Protein AF-A0A8T6N2F1-F1 (afdb_monomer)

pLDDT: mean 88.37, std 13.09, range [40.09, 98.5]

Foldseek 3Di:
DDDCPPPPRDDDPPDPDDAAAEEAPVPPPPDDDFQRWYAHPVQRFIWGDHPPDIDTDADPDDDDKDKDKDFFQQADFKDFAPAFAPAQVQKWKDKLNHTDDEPPQWGDDGRIIGGPGGRHGGIMMIMIGDRPDDPRD

Solvent-accessible surface area (backbone atoms only — not comparable to full-atom values): 8479 Å² total; per-residue (Å²): 136,85,82,78,65,90,68,78,83,70,81,56,99,80,62,90,76,81,88,60,59,71,38,43,73,87,66,55,71,94,80,70,56,64,71,44,64,30,32,28,62,76,79,72,39,48,27,33,24,76,69,84,50,78,41,72,60,77,67,97,58,91,68,76,67,48,77,48,77,50,70,26,73,48,68,52,33,68,48,78,49,96,61,67,58,96,45,55,90,21,47,50,41,24,52,70,80,43,79,52,51,65,78,74,46,31,48,65,58,70,32,37,41,33,41,84,54,48,35,51,61,77,35,41,34,40,39,40,38,63,73,66,61,64,76,75,122

Mean predicted aligned error: 10.23 Å

Secondary structure (DSSP, 8-state):
-----SSS-PPPTT----PPPEE-GGGS-SSPPTT-EEEETTTTEEEEE-SSSEEEPPP---PPPEEEEEE--SS--EEE-SS--S-GGGEEEEETTEEE-BTTTEEEETTEEEESSPPPTTPEEEEEE-SS--TT-

Structure (mmCIF, N/CA/C/O backbone):
data_AF-A0A8T6N2F1-F1
#
_entry.id   AF-A0A8T6N2F1-F1
#
loop_
_atom_site.group_PDB
_atom_site.id
_atom_site.type_symbol
_atom_site.label_atom_id
_atom_site.label_alt_id
_atom_site.label_comp_id
_atom_site.label_asym_id
_atom_site.label_entity_id
_atom_site.label_seq_id
_atom_site.pdbx_PDB_ins_code
_atom_site.Cartn_x
_atom_site.Cartn_y
_atom_site.Cartn_z
_atom_site.occupancy
_atom_site.B_iso_or_equiv
_atom_site.auth_seq_id
_atom_site.auth_comp_id
_atom_site.auth_asym_id
_atom_site.auth_atom_id
_atom_site.pdbx_PDB_model_num
ATOM 1 N N . MET A 1 1 ? 16.578 -12.985 -46.408 1.00 40.09 1 MET A N 1
ATOM 2 C CA . MET A 1 1 ? 17.135 -11.973 -45.483 1.00 40.09 1 MET A CA 1
ATOM 3 C C . MET A 1 1 ? 16.077 -10.898 -45.289 1.00 40.09 1 MET A C 1
ATOM 5 O O . MET A 1 1 ? 15.790 -10.193 -46.245 1.00 40.09 1 MET A O 1
ATOM 9 N N . ALA A 1 2 ? 15.426 -10.828 -44.127 1.00 53.66 2 ALA A N 1
ATOM 10 C CA . ALA A 1 2 ? 14.465 -9.760 -43.845 1.00 53.66 2 ALA A CA 1
ATOM 11 C C . ALA A 1 2 ? 15.233 -8.552 -43.290 1.00 53.66 2 ALA A C 1
ATOM 13 O O . ALA A 1 2 ? 15.904 -8.664 -42.264 1.00 53.66 2 ALA A O 1
ATOM 14 N N . GLY A 1 3 ? 15.205 -7.432 -44.013 1.00 51.62 3 GLY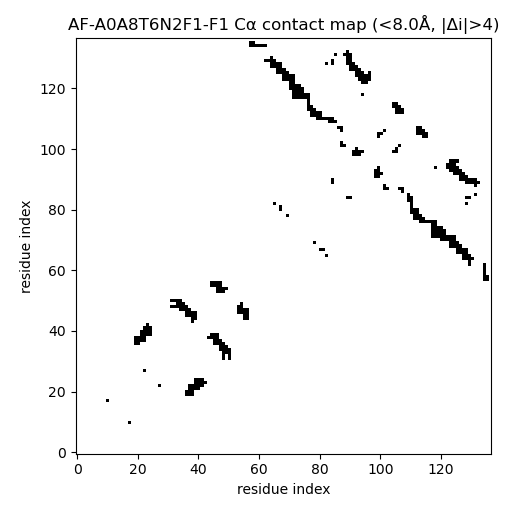 A N 1
ATOM 15 C CA . GLY A 1 3 ? 15.867 -6.197 -43.607 1.00 51.62 3 GLY A CA 1
ATOM 16 C C . GLY A 1 3 ? 15.211 -5.628 -42.353 1.00 51.62 3 GLY A C 1
ATOM 17 O O . GLY A 1 3 ? 14.019 -5.339 -42.346 1.00 51.62 3 GLY A O 1
ATOM 18 N N . ARG A 1 4 ? 15.989 -5.466 -41.282 1.00 64.31 4 ARG A N 1
ATOM 19 C CA . ARG A 1 4 ? 15.567 -4.724 -40.093 1.00 64.31 4 ARG A CA 1
ATOM 20 C C . ARG A 1 4 ? 15.662 -3.236 -40.426 1.00 64.31 4 ARG A C 1
ATOM 22 O O . ARG A 1 4 ? 16.766 -2.719 -40.578 1.00 64.31 4 ARG A O 1
ATOM 29 N N . PHE A 1 5 ? 14.527 -2.559 -40.578 1.00 64.50 5 PHE A N 1
ATOM 30 C CA . PHE A 1 5 ? 14.504 -1.116 -40.817 1.00 64.50 5 PHE A CA 1
ATOM 31 C C . PHE A 1 5 ? 15.118 -0.391 -39.608 1.00 64.50 5 PHE A C 1
ATOM 33 O O . PHE A 1 5 ? 14.599 -0.449 -38.497 1.00 64.50 5 PHE A O 1
ATOM 40 N N . LEU A 1 6 ? 16.272 0.248 -39.819 1.00 64.62 6 LEU A N 1
ATOM 41 C CA . LEU A 1 6 ? 17.041 0.966 -38.789 1.00 64.62 6 LEU A CA 1
ATOM 42 C C . LEU A 1 6 ? 16.483 2.368 -38.485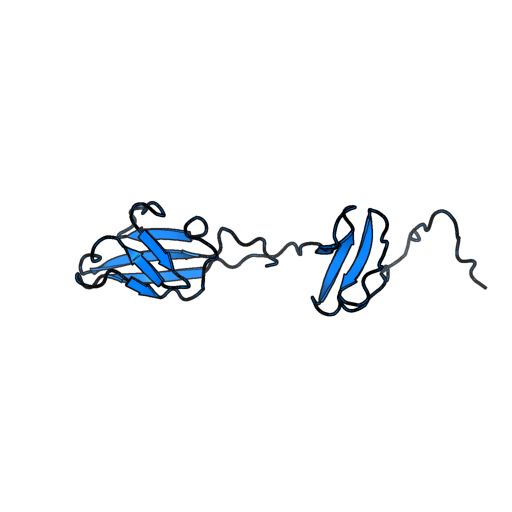 1.00 64.62 6 LEU A C 1
ATOM 44 O O . LEU A 1 6 ? 16.976 3.043 -37.587 1.00 64.62 6 LEU A O 1
ATOM 48 N N . LYS A 1 7 ? 15.460 2.803 -39.225 1.00 60.31 7 LYS A N 1
ATOM 49 C CA . LYS A 1 7 ? 14.794 4.097 -39.074 1.00 60.31 7 LYS A CA 1
ATOM 50 C C . LYS A 1 7 ? 13.287 3.859 -39.124 1.00 60.31 7 LYS A C 1
ATOM 52 O O . LYS A 1 7 ? 12.826 3.202 -40.052 1.00 60.31 7 LYS A O 1
ATOM 57 N N . GLU A 1 8 ? 12.560 4.362 -38.127 1.00 55.78 8 GLU A N 1
ATOM 58 C CA . GLU A 1 8 ? 11.124 4.116 -37.912 1.00 55.78 8 GLU A CA 1
ATOM 59 C C . GLU A 1 8 ? 10.773 2.628 -37.702 1.00 55.78 8 GLU A C 1
ATOM 61 O O . GLU A 1 8 ? 10.255 1.987 -38.620 1.00 55.78 8 GLU A O 1
ATOM 66 N N . PRO A 1 9 ? 11.035 2.040 -36.514 1.00 69.75 9 PRO A N 1
ATOM 67 C CA . PRO A 1 9 ? 10.605 0.678 -36.205 1.00 69.75 9 PRO A CA 1
ATOM 68 C C . PRO A 1 9 ? 9.072 0.625 -36.134 1.00 69.75 9 PRO A C 1
ATOM 70 O O . PRO A 1 9 ? 8.465 0.792 -35.079 1.00 69.75 9 PRO A O 1
ATOM 73 N N . LYS A 1 10 ? 8.427 0.430 -37.284 1.00 72.62 10 LYS A N 1
ATOM 74 C CA . LYS A 1 10 ? 6.985 0.219 -37.375 1.00 72.62 10 LYS A CA 1
ATOM 75 C C . LYS A 1 10 ? 6.668 -1.198 -36.910 1.00 72.62 10 LYS A C 1
ATOM 77 O O . LYS A 1 10 ? 7.306 -2.156 -37.340 1.00 72.62 10 LYS A O 1
ATOM 82 N N . ILE A 1 11 ? 5.671 -1.329 -36.041 1.00 82.44 11 ILE A N 1
ATOM 83 C CA . ILE A 1 11 ? 5.077 -2.627 -35.725 1.00 82.44 11 ILE A CA 1
ATOM 84 C C . ILE A 1 11 ? 4.224 -3.034 -36.932 1.00 82.44 11 ILE A C 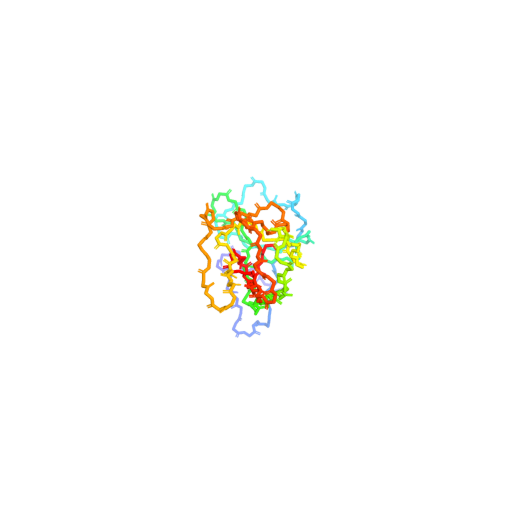1
ATOM 86 O O . ILE A 1 11 ? 3.392 -2.258 -37.402 1.00 82.44 11 ILE A O 1
ATOM 90 N N . GLU A 1 12 ? 4.461 -4.231 -37.462 1.00 85.44 12 GLU A N 1
ATOM 91 C CA . GLU A 1 12 ? 3.776 -4.729 -38.658 1.00 85.44 12 GLU A CA 1
ATOM 92 C C . GLU A 1 12 ? 2.263 -4.876 -38.437 1.00 85.44 12 GLU A C 1
ATOM 94 O O . GLU A 1 12 ? 1.817 -5.257 -37.354 1.00 85.44 12 GLU A O 1
ATOM 99 N N . LYS A 1 13 ? 1.463 -4.666 -39.495 1.00 83.81 13 LYS A N 1
ATOM 100 C CA . LYS A 1 13 ? -0.020 -4.679 -39.461 1.00 83.81 13 LYS A CA 1
ATOM 101 C C . LYS A 1 13 ? -0.636 -5.960 -38.864 1.00 83.81 13 LYS A C 1
ATOM 103 O O . LYS A 1 13 ? -1.781 -5.936 -38.429 1.00 83.81 13 LYS A O 1
ATOM 108 N N . ASN A 1 14 ? 0.110 -7.066 -38.834 1.00 88.00 14 ASN A N 1
ATOM 109 C CA . ASN A 1 14 ? -0.334 -8.366 -38.320 1.00 88.00 14 ASN A CA 1
ATOM 110 C C . ASN A 1 14 ? 0.542 -8.909 -37.175 1.00 88.00 14 ASN A C 1
ATOM 112 O O . ASN A 1 14 ? 0.454 -10.100 -36.859 1.00 88.00 14 ASN A O 1
ATOM 116 N N . ALA A 1 15 ? 1.400 -8.078 -36.571 1.00 86.94 15 ALA A N 1
ATOM 117 C CA . ALA A 1 15 ? 2.204 -8.487 -35.425 1.00 86.94 15 ALA A CA 1
ATOM 118 C C . ALA A 1 15 ? 1.294 -8.945 -34.273 1.00 86.94 15 ALA A C 1
ATOM 120 O O . ALA A 1 15 ? 0.314 -8.283 -33.937 1.00 86.94 15 ALA A O 1
ATOM 121 N N . LYS A 1 16 ? 1.605 -10.103 -33.682 1.00 90.81 16 LYS A N 1
ATOM 122 C CA . LYS A 1 16 ? 0.854 -10.663 -32.543 1.00 90.81 16 LYS A CA 1
ATOM 123 C C . LYS A 1 16 ? 1.447 -10.270 -31.195 1.00 90.81 16 LYS A C 1
ATOM 125 O O . LYS A 1 16 ? 0.759 -10.345 -30.185 1.00 90.81 16 LYS A O 1
ATOM 130 N N . SER A 1 17 ? 2.712 -9.865 -31.183 1.00 87.56 17 SER A N 1
ATOM 131 C CA . SER A 1 17 ? 3.428 -9.447 -29.987 1.00 87.56 17 SER A CA 1
ATOM 132 C C . SER A 1 17 ? 4.609 -8.548 -30.346 1.00 87.56 17 SER A C 1
ATOM 134 O O . SER A 1 17 ? 5.059 -8.499 -31.494 1.00 87.56 17 SER A O 1
ATOM 136 N N . VAL A 1 18 ? 5.113 -7.848 -29.333 1.00 87.50 18 VAL A N 1
ATOM 137 C CA . VAL A 1 18 ? 6.386 -7.129 -29.361 1.00 87.50 18 VAL A CA 1
ATOM 138 C C . VAL A 1 18 ? 7.215 -7.640 -28.193 1.00 87.50 18 VAL A C 1
ATOM 140 O O . VAL A 1 18 ? 6.748 -7.653 -27.057 1.00 87.50 18 VAL A O 1
ATOM 143 N N . THR A 1 19 ? 8.448 -8.060 -28.460 1.00 89.06 19 THR A N 1
ATOM 144 C CA . THR A 1 19 ? 9.410 -8.372 -27.400 1.00 89.06 19 THR A CA 1
ATOM 145 C C . THR A 1 19 ? 10.179 -7.109 -27.042 1.00 89.06 19 THR A C 1
ATOM 147 O O . THR A 1 19 ? 10.819 -6.502 -27.901 1.00 89.06 19 THR A O 1
ATOM 150 N N . VAL A 1 20 ? 10.136 -6.728 -25.769 1.00 91.75 20 VAL A N 1
ATOM 151 C CA . VAL A 1 20 ? 10.952 -5.640 -25.218 1.00 91.75 20 VAL A CA 1
ATOM 152 C C . VAL A 1 20 ? 12.241 -6.198 -24.602 1.00 91.75 20 VAL A C 1
ATOM 154 O O . VAL A 1 20 ? 12.265 -7.366 -24.202 1.00 91.75 20 VAL A O 1
ATOM 157 N N . PRO A 1 21 ? 13.324 -5.403 -24.496 1.00 94.25 21 PRO A N 1
ATOM 158 C CA . PRO A 1 21 ? 14.515 -5.811 -23.757 1.00 94.25 21 PRO A CA 1
ATOM 159 C C . PRO A 1 21 ? 14.155 -6.213 -22.325 1.00 94.25 21 PRO A C 1
ATOM 161 O O . PRO A 1 21 ? 13.388 -5.511 -21.672 1.00 94.25 21 PRO A O 1
ATOM 164 N N . ALA A 1 22 ? 14.724 -7.308 -21.826 1.00 94.75 22 ALA A N 1
ATOM 165 C CA . ALA A 1 22 ? 14.460 -7.806 -20.481 1.00 94.75 22 ALA A CA 1
ATOM 166 C C . ALA A 1 22 ? 15.754 -7.949 -19.673 1.00 94.75 22 ALA A C 1
ATOM 168 O O . ALA A 1 22 ? 16.815 -8.265 -20.215 1.00 94.75 22 ALA A O 1
ATOM 169 N N . GLY A 1 23 ? 15.673 -7.722 -18.367 1.00 95.94 23 GLY A N 1
ATOM 170 C CA . GLY A 1 23 ? 16.756 -8.017 -17.436 1.00 95.94 23 GLY A CA 1
ATOM 171 C C . GLY A 1 23 ? 16.473 -7.485 -16.041 1.00 95.94 23 GLY A C 1
ATOM 172 O O . GLY A 1 23 ? 15.525 -6.734 -15.840 1.00 95.94 23 GLY A O 1
ATOM 173 N N . ASN A 1 24 ? 17.324 -7.843 -15.089 1.00 96.75 24 ASN A N 1
ATOM 174 C CA . ASN A 1 24 ? 17.202 -7.379 -13.713 1.00 96.75 24 ASN A CA 1
ATOM 175 C C . ASN A 1 24 ? 17.431 -5.858 -13.588 1.00 96.75 24 ASN A C 1
ATOM 177 O O . ASN A 1 24 ? 17.786 -5.164 -14.555 1.00 96.75 24 ASN A O 1
ATOM 181 N N . THR A 1 25 ? 17.231 -5.332 -12.385 1.00 96.25 25 THR A N 1
ATOM 182 C CA . THR A 1 25 ? 17.372 -3.910 -12.051 1.00 96.25 25 THR A CA 1
ATOM 183 C C . THR A 1 25 ? 18.797 -3.416 -12.294 1.00 96.25 25 THR A C 1
ATOM 185 O O . THR A 1 25 ? 18.988 -2.321 -12.820 1.00 96.25 25 THR A O 1
ATOM 188 N N . ALA A 1 26 ? 19.801 -4.250 -12.016 1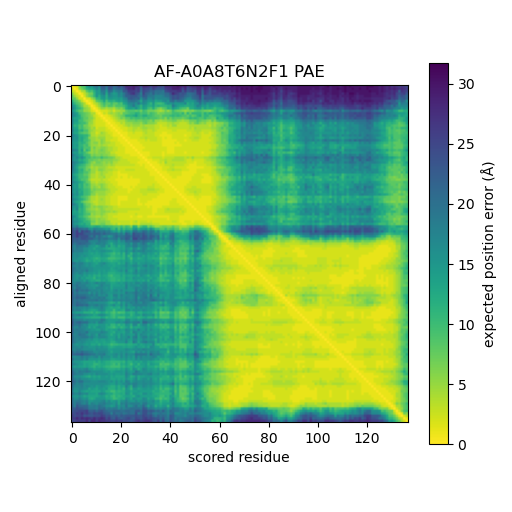.00 96.38 26 ALA A N 1
ATOM 189 C CA . ALA A 1 26 ? 21.210 -3.935 -12.264 1.00 96.38 26 ALA A CA 1
ATOM 190 C C . ALA A 1 26 ? 21.556 -3.800 -13.760 1.00 96.38 26 ALA A C 1
ATOM 192 O O . ALA A 1 26 ? 22.520 -3.132 -14.116 1.00 96.38 26 ALA A O 1
ATOM 193 N N . LYS A 1 27 ? 20.760 -4.404 -14.651 1.00 95.69 27 LYS A N 1
ATOM 194 C CA . LYS A 1 27 ? 20.912 -4.308 -16.113 1.00 95.69 27 LYS A CA 1
ATOM 195 C C . LYS A 1 27 ? 20.148 -3.130 -16.728 1.00 95.69 27 LYS A C 1
ATOM 197 O O . LYS A 1 27 ? 19.959 -3.097 -17.947 1.00 95.69 27 LYS A O 1
ATOM 202 N N . ARG A 1 28 ? 19.677 -2.172 -15.919 1.00 95.19 28 ARG A N 1
ATOM 203 C CA . ARG A 1 28 ? 19.151 -0.899 -16.435 1.00 95.19 28 ARG A CA 1
ATOM 204 C C . ARG A 1 28 ? 20.245 -0.192 -17.252 1.00 95.19 28 ARG A C 1
ATOM 206 O O . ARG A 1 28 ? 21.387 -0.137 -16.798 1.00 95.19 28 ARG A O 1
ATOM 213 N N . PRO A 1 29 ? 19.930 0.353 -18.442 1.00 93.50 29 PRO A N 1
ATOM 214 C CA . PRO A 1 29 ? 20.865 1.208 -19.165 1.00 93.50 29 PRO A CA 1
ATOM 215 C C . PRO A 1 29 ? 21.338 2.358 -18.270 1.00 93.50 29 PRO A C 1
ATOM 217 O O . PRO A 1 29 ? 20.514 2.996 -17.621 1.00 93.50 29 PRO A O 1
ATOM 220 N N . GLY A 1 30 ? 22.643 2.642 -18.256 1.00 92.25 30 GLY A N 1
ATOM 221 C CA . GLY A 1 30 ? 23.208 3.743 -17.461 1.00 92.25 30 GLY A CA 1
ATOM 222 C C . GLY A 1 30 ? 22.879 5.141 -18.002 1.00 92.25 30 GLY A C 1
ATOM 223 O O . GLY A 1 30 ? 22.989 6.126 -17.281 1.00 92.25 30 GLY A O 1
ATOM 224 N N . SER A 1 31 ? 22.455 5.244 -19.265 1.00 92.62 31 SER A N 1
ATOM 225 C CA . SER A 1 31 ? 22.021 6.498 -19.901 1.00 92.62 31 SER A CA 1
ATOM 226 C C . SER A 1 31 ? 20.800 6.245 -20.795 1.00 92.62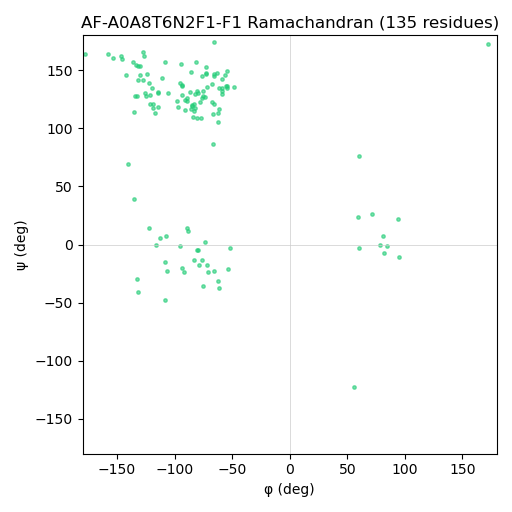 31 SER A C 1
ATOM 228 O O . SER A 1 31 ? 20.915 6.235 -22.021 1.00 92.62 31 SER A O 1
ATOM 230 N N . PRO A 1 32 ? 19.637 5.935 -20.201 1.00 93.38 32 PRO A N 1
ATOM 231 C CA . PRO A 1 32 ? 18.425 5.648 -20.954 1.00 93.38 32 PRO A CA 1
ATOM 232 C C . PRO A 1 32 ? 17.850 6.932 -21.565 1.00 93.38 32 PRO A C 1
ATOM 234 O O . PRO A 1 32 ? 17.917 8.011 -20.979 1.00 93.38 32 PRO A O 1
ATOM 237 N N . THR A 1 33 ? 17.240 6.816 -22.740 1.00 94.56 33 THR A N 1
ATOM 238 C CA . THR A 1 33 ? 16.476 7.909 -23.349 1.00 94.56 33 THR A CA 1
ATOM 239 C C . THR A 1 33 ? 15.045 7.909 -22.819 1.00 94.56 33 THR A C 1
ATOM 241 O O . THR A 1 33 ? 14.491 6.851 -22.497 1.00 94.56 33 THR A O 1
ATOM 244 N N . PHE A 1 34 ? 14.429 9.092 -22.726 1.00 95.50 34 PHE A N 1
ATOM 245 C CA . PHE A 1 34 ? 13.009 9.228 -22.386 1.00 95.50 34 PHE A CA 1
ATOM 246 C C . PHE A 1 34 ? 12.147 8.286 -23.244 1.00 95.50 34 PHE A C 1
ATOM 248 O O . PHE A 1 34 ? 12.357 8.177 -24.451 1.00 95.50 34 PHE A O 1
ATOM 255 N N . GLY A 1 35 ? 11.195 7.595 -22.614 1.00 92.44 35 GLY A N 1
ATOM 256 C CA . GLY A 1 35 ? 10.291 6.656 -23.281 1.00 92.44 35 GLY A CA 1
ATOM 257 C C . GLY A 1 35 ? 10.880 5.267 -23.545 1.00 92.44 35 GLY A C 1
ATOM 258 O O . GLY A 1 35 ? 10.235 4.457 -24.202 1.00 92.44 35 GLY A O 1
ATOM 259 N N . THR A 1 36 ? 12.082 4.951 -23.045 1.00 94.31 36 THR A N 1
ATOM 260 C CA . THR A 1 36 ? 12.636 3.588 -23.133 1.00 94.31 36 THR A CA 1
ATOM 261 C C . THR A 1 36 ? 11.738 2.602 -22.389 1.00 94.31 36 THR A C 1
ATOM 263 O O . THR A 1 36 ? 11.664 2.694 -21.169 1.00 94.31 36 THR A O 1
ATOM 266 N N . PHE A 1 37 ? 11.134 1.635 -23.089 1.00 93.88 37 PHE A N 1
ATOM 267 C CA . PHE A 1 37 ? 10.404 0.505 -22.494 1.00 93.88 37 PHE A CA 1
ATOM 268 C C . PHE A 1 37 ? 11.306 -0.729 -22.337 1.00 93.88 37 PHE A C 1
ATOM 270 O O . PHE A 1 37 ? 12.051 -1.080 -23.255 1.00 93.88 37 PHE A O 1
ATOM 277 N N . ARG A 1 38 ? 11.222 -1.416 -21.193 1.00 95.44 38 ARG A N 1
ATOM 278 C CA . ARG A 1 38 ? 11.908 -2.695 -20.925 1.00 95.44 38 ARG A CA 1
ATOM 279 C C . ARG A 1 38 ? 11.154 -3.527 -19.887 1.00 95.44 38 ARG A C 1
ATOM 281 O O . ARG A 1 38 ? 10.374 -2.980 -19.124 1.00 95.44 38 ARG A O 1
ATOM 288 N N . PHE A 1 39 ? 11.403 -4.831 -19.818 1.00 95.50 39 PHE A N 1
ATOM 289 C CA . PHE A 1 39 ? 10.861 -5.707 -18.776 1.00 95.50 39 PHE A CA 1
ATOM 290 C C . PHE A 1 39 ? 11.891 -5.920 -17.658 1.00 95.50 39 PHE A C 1
ATOM 292 O O . PHE A 1 39 ? 13.010 -6.373 -17.921 1.00 95.50 39 PHE A O 1
ATOM 299 N N . ASN A 1 40 ? 11.534 -5.599 -16.415 1.00 95.81 40 ASN A N 1
ATOM 300 C CA . ASN A 1 40 ? 12.397 -5.827 -15.261 1.00 95.81 40 ASN A CA 1
ATOM 301 C C . ASN A 1 40 ? 12.121 -7.205 -14.660 1.00 95.81 40 ASN A C 1
ATOM 303 O O . ASN A 1 40 ? 11.031 -7.450 -14.154 1.00 95.81 40 ASN A O 1
ATOM 307 N N . THR A 1 41 ? 13.106 -8.101 -14.697 1.00 95.69 41 THR A N 1
ATOM 308 C CA . THR A 1 41 ? 12.932 -9.482 -14.219 1.00 95.69 41 THR A CA 1
ATOM 309 C C . THR A 1 41 ? 12.994 -9.631 -12.702 1.00 95.69 41 THR A C 1
ATOM 311 O O . THR A 1 41 ? 12.538 -10.654 -12.214 1.00 95.69 41 THR A O 1
ATOM 314 N N . ASP A 1 42 ? 13.527 -8.653 -11.961 1.00 94.25 42 ASP A N 1
ATOM 315 C CA . ASP A 1 42 ? 13.478 -8.698 -10.488 1.00 94.25 42 ASP A CA 1
ATOM 316 C C . ASP A 1 42 ? 12.074 -8.365 -9.979 1.00 94.25 42 ASP A C 1
ATOM 318 O O . ASP A 1 42 ? 11.615 -8.917 -8.990 1.00 94.25 42 ASP A O 1
ATOM 322 N N . VAL A 1 43 ? 11.399 -7.450 -10.679 1.00 87.69 43 VAL A N 1
ATOM 323 C CA . VAL A 1 43 ? 10.050 -6.975 -10.342 1.00 87.69 43 VAL A CA 1
ATOM 324 C C . VAL A 1 43 ? 8.969 -7.794 -11.060 1.00 87.69 43 VAL A C 1
ATOM 326 O O . VAL A 1 43 ? 7.824 -7.839 -10.629 1.00 87.69 43 VAL A O 1
ATOM 329 N N . GLY A 1 44 ? 9.309 -8.429 -12.183 1.00 89.88 44 GLY A N 1
ATOM 330 C CA . GLY A 1 44 ? 8.351 -9.156 -13.017 1.00 89.88 44 GLY A CA 1
ATOM 331 C C . GLY A 1 44 ? 7.387 -8.247 -13.786 1.00 89.88 44 GLY A C 1
ATOM 332 O O . GLY A 1 44 ? 6.282 -8.676 -14.109 1.00 89.88 44 GLY A O 1
ATOM 333 N N . ARG A 1 45 ? 7.774 -6.997 -14.084 1.00 90.94 45 ARG A N 1
ATOM 334 C CA . ARG A 1 45 ? 6.891 -5.989 -14.701 1.00 90.94 45 ARG A CA 1
ATOM 335 C C . ARG A 1 45 ? 7.549 -5.241 -15.858 1.00 90.94 45 ARG A C 1
ATOM 337 O O . ARG A 1 45 ? 8.772 -5.094 -15.921 1.00 90.94 45 ARG A O 1
ATOM 344 N N . LEU A 1 46 ? 6.715 -4.732 -16.767 1.00 93.31 46 LEU A N 1
ATOM 345 C CA . LEU A 1 46 ? 7.132 -3.742 -17.759 1.00 93.31 46 LEU A CA 1
ATOM 346 C C . LEU A 1 46 ? 7.460 -2.423 -17.041 1.00 93.31 46 LEU A C 1
ATOM 348 O O . LEU A 1 46 ? 6.739 -2.002 -16.143 1.00 93.31 46 LEU A O 1
ATOM 352 N N . GLU A 1 47 ? 8.539 -1.761 -17.438 1.00 94.19 47 GLU A N 1
ATOM 353 C CA . GLU A 1 47 ? 8.943 -0.444 -16.951 1.00 94.19 47 GLU A CA 1
ATOM 354 C C . GLU A 1 47 ? 9.292 0.485 -18.120 1.00 94.19 47 GLU A C 1
ATOM 356 O O . GLU A 1 47 ? 9.694 0.037 -19.199 1.00 94.19 47 GLU A O 1
ATOM 361 N N . TYR A 1 48 ? 9.151 1.790 -17.901 1.00 94.56 48 TYR A N 1
ATOM 362 C CA . TYR A 1 48 ? 9.520 2.838 -18.842 1.00 94.56 48 TYR A CA 1
ATOM 363 C C . TYR A 1 48 ? 10.386 3.913 -18.177 1.00 94.56 48 TYR A C 1
ATOM 365 O O . TYR A 1 48 ? 10.209 4.237 -17.003 1.00 94.56 48 TYR A O 1
ATOM 373 N N . TYR A 1 49 ? 11.334 4.490 -18.915 1.00 96.38 49 TYR A N 1
ATOM 374 C CA . TYR A 1 49 ? 12.129 5.617 -18.424 1.00 96.38 49 TYR A CA 1
ATOM 375 C C . TYR A 1 49 ? 11.404 6.944 -18.663 1.00 96.38 49 TYR A C 1
ATOM 377 O O . TYR A 1 49 ? 11.155 7.321 -19.807 1.00 96.38 49 TYR A O 1
ATOM 385 N N . ASN A 1 50 ? 11.102 7.689 -17.600 1.00 94.62 50 ASN A N 1
ATOM 386 C CA . ASN A 1 50 ? 10.352 8.950 -17.682 1.00 94.62 50 ASN A CA 1
ATOM 387 C C . ASN A 1 50 ? 11.236 10.194 -17.907 1.00 94.62 50 ASN A C 1
ATOM 389 O O . ASN A 1 50 ? 10.772 11.316 -17.722 1.00 94.62 50 ASN A O 1
ATOM 393 N N . GLY A 1 51 ? 12.515 10.012 -18.247 1.00 93.69 51 GLY A N 1
ATOM 394 C CA . GLY A 1 51 ? 13.492 11.102 -18.364 1.00 93.69 51 GLY A CA 1
ATOM 395 C C . GLY A 1 51 ? 14.322 11.342 -17.101 1.00 93.69 51 GLY A C 1
ATOM 396 O O . GLY A 1 51 ? 15.308 12.064 -17.165 1.00 93.69 51 GLY A O 1
ATOM 397 N N . THR A 1 52 ? 13.962 10.719 -15.974 1.00 92.62 52 THR A N 1
ATOM 398 C CA . THR A 1 52 ? 14.733 10.798 -14.717 1.00 92.62 52 THR A CA 1
ATOM 399 C C . THR A 1 52 ? 14.959 9.429 -14.082 1.00 92.62 52 THR A C 1
ATOM 401 O O . THR A 1 52 ? 16.064 9.130 -13.640 1.00 92.62 52 THR A O 1
ATOM 404 N N . GLN A 1 53 ? 13.950 8.558 -14.090 1.00 93.88 53 GLN A N 1
ATOM 405 C CA . GLN A 1 53 ? 13.991 7.231 -13.481 1.00 93.88 53 GLN A CA 1
ATOM 406 C C . GLN A 1 53 ? 13.143 6.229 -14.272 1.00 93.88 53 GLN A C 1
ATOM 408 O O . GLN A 1 53 ? 12.270 6.604 -15.058 1.00 93.88 53 GLN A O 1
ATOM 413 N N . PHE A 1 54 ? 13.389 4.940 -14.039 1.00 94.06 54 PHE A N 1
ATOM 414 C CA . PHE A 1 54 ? 12.495 3.884 -14.502 1.00 94.06 54 PHE A CA 1
ATOM 415 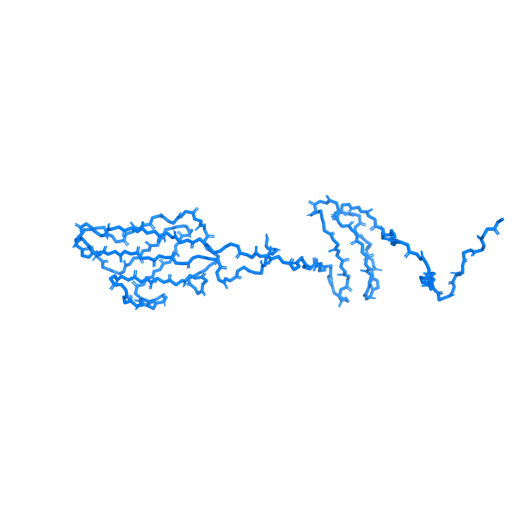C C . PHE A 1 54 ? 11.257 3.826 -13.604 1.00 94.06 54 PHE A C 1
ATOM 417 O O . PHE A 1 54 ? 11.377 3.710 -12.385 1.00 94.06 54 PHE A O 1
ATOM 424 N N . LYS A 1 55 ? 10.079 3.908 -14.217 1.00 92.06 55 LYS A N 1
ATOM 425 C CA . LYS A 1 55 ? 8.770 3.710 -13.593 1.00 92.06 55 LYS A CA 1
ATOM 426 C C . LYS A 1 55 ? 8.157 2.423 -14.115 1.00 92.06 55 LYS A C 1
ATOM 428 O O . LYS A 1 55 ? 8.327 2.093 -15.282 1.00 92.06 55 LYS A O 1
ATOM 433 N N . GLN A 1 56 ? 7.459 1.696 -13.258 1.00 90.75 56 GLN A N 1
ATOM 434 C CA . GLN A 1 56 ? 6.738 0.499 -13.670 1.00 90.75 56 GLN A CA 1
ATOM 435 C C . GLN A 1 56 ? 5.460 0.909 -14.407 1.00 90.75 56 GLN A C 1
ATOM 437 O O . GLN A 1 56 ? 4.862 1.939 -14.095 1.00 90.75 56 GLN A O 1
ATOM 442 N N . VAL A 1 57 ? 5.071 0.129 -15.412 1.00 87.00 57 VAL A N 1
ATOM 443 C CA . VAL A 1 57 ? 3.734 0.213 -15.995 1.00 87.00 57 VAL A CA 1
ATOM 444 C C . VAL A 1 57 ? 2.802 -0.517 -15.044 1.00 87.00 57 VAL A C 1
ATOM 446 O O . VAL A 1 57 ? 3.041 -1.687 -14.730 1.00 87.00 57 VAL A O 1
ATOM 449 N N . ALA A 1 58 ? 1.782 0.197 -14.578 1.00 73.69 58 ALA A N 1
ATOM 450 C CA . ALA A 1 58 ? 0.795 -0.378 -13.690 1.00 73.69 58 ALA A CA 1
ATOM 451 C C . ALA A 1 58 ? -0.015 -1.459 -14.417 1.00 73.69 58 ALA A C 1
ATOM 453 O O . ALA A 1 58 ? -0.280 -1.340 -15.617 1.00 73.69 58 ALA A O 1
ATOM 454 N N . LEU A 1 59 ? -0.394 -2.515 -13.705 1.00 67.00 59 LEU A N 1
ATOM 455 C CA . LEU A 1 59 ? -1.453 -3.398 -14.171 1.00 67.00 59 LEU A CA 1
ATOM 456 C C . LEU A 1 59 ? -2.778 -2.738 -13.786 1.00 67.00 59 LEU A C 1
ATOM 458 O O . LEU A 1 59 ? -2.967 -2.358 -12.632 1.00 67.00 59 LEU A O 1
ATOM 462 N N . ASP A 1 60 ? -3.708 -2.613 -14.734 1.00 60.62 60 ASP A N 1
ATOM 463 C CA . ASP A 1 60 ? -5.109 -2.421 -14.360 1.00 60.62 60 ASP A CA 1
ATOM 464 C C . ASP A 1 60 ? -5.529 -3.683 -13.595 1.00 60.62 60 ASP A C 1
ATOM 466 O O . ASP A 1 60 ? -5.644 -4.768 -14.171 1.00 60.62 60 ASP A O 1
ATOM 470 N N . GLY A 1 61 ? -5.651 -3.561 -12.276 1.00 61.19 61 GLY A N 1
ATOM 471 C CA . GLY A 1 61 ? -5.933 -4.663 -11.370 1.00 61.19 61 GLY A CA 1
ATOM 472 C C . GLY A 1 61 ? -7.049 -4.302 -10.403 1.00 61.19 61 GLY A C 1
ATOM 473 O O . GLY A 1 61 ? -7.132 -3.174 -9.917 1.00 61.19 61 GLY A O 1
ATOM 474 N N . GLU A 1 62 ? -7.910 -5.276 -10.119 1.00 58.25 62 GLU A N 1
ATOM 475 C CA . GLU A 1 62 ? -8.861 -5.200 -9.016 1.00 58.25 62 GLU A CA 1
ATOM 476 C C . GLU A 1 62 ? -8.072 -5.221 -7.702 1.00 58.25 62 GLU A C 1
ATOM 478 O O . GLU A 1 62 ? -7.421 -6.212 -7.371 1.00 58.25 62 GLU A O 1
ATOM 483 N N . LYS A 1 63 ? -8.075 -4.104 -6.967 1.00 71.88 63 LYS A N 1
ATOM 484 C CA . LYS A 1 63 ? -7.526 -4.067 -5.611 1.00 71.88 63 LYS A CA 1
ATOM 485 C C . LYS A 1 63 ? -8.596 -4.596 -4.666 1.00 71.88 63 LYS A C 1
ATOM 487 O O . LYS A 1 63 ? -9.666 -4.007 -4.533 1.00 71.88 63 LYS A O 1
ATOM 492 N N . THR A 1 64 ? -8.297 -5.706 -4.002 1.00 76.00 64 THR A N 1
ATOM 493 C CA . THR A 1 64 ? -9.136 -6.209 -2.917 1.00 76.00 64 THR A CA 1
ATOM 494 C C . THR A 1 64 ? -9.051 -5.245 -1.737 1.00 76.00 64 THR A C 1
ATOM 496 O O . THR A 1 64 ? -7.960 -4.975 -1.235 1.00 76.00 64 THR A O 1
ATOM 499 N N . LEU A 1 65 ? -10.200 -4.731 -1.305 1.00 87.50 65 LEU A N 1
ATOM 500 C CA . LEU A 1 65 ? -10.323 -4.067 -0.013 1.00 87.50 65 LEU A CA 1
ATOM 501 C C . LEU A 1 65 ? -10.461 -5.137 1.065 1.00 87.50 65 LEU A C 1
ATOM 503 O O . LEU A 1 65 ? -11.276 -6.053 0.932 1.00 87.50 65 LEU A O 1
ATOM 507 N N . THR A 1 66 ? -9.680 -5.005 2.12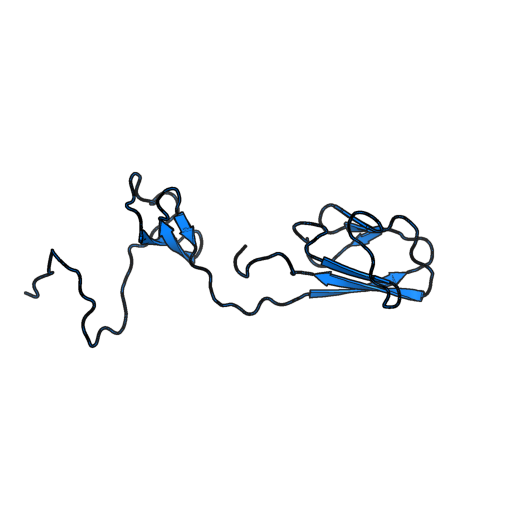9 1.00 92.12 66 THR A N 1
ATOM 508 C CA . THR A 1 66 ? -9.824 -5.855 3.313 1.00 92.12 66 THR A CA 1
ATOM 509 C C . THR A 1 66 ? -10.731 -5.149 4.307 1.00 92.12 66 THR A C 1
ATOM 511 O O . THR A 1 66 ? -10.608 -3.942 4.507 1.00 92.12 66 THR A O 1
ATOM 514 N N . ILE A 1 67 ? -11.656 -5.891 4.912 1.00 95.69 67 ILE A N 1
ATOM 515 C CA . ILE A 1 67 ? -12.516 -5.385 5.981 1.00 95.69 67 ILE A CA 1
ATOM 516 C C . ILE A 1 67 ? -12.198 -6.187 7.232 1.00 95.69 67 ILE A C 1
ATOM 518 O O . ILE A 1 67 ? -12.497 -7.380 7.288 1.00 95.69 67 ILE A O 1
ATOM 522 N N . ASP A 1 68 ? -11.630 -5.514 8.222 1.00 97.62 68 ASP A N 1
ATOM 523 C CA . ASP A 1 68 ? -11.457 -6.072 9.554 1.00 97.62 68 ASP A CA 1
ATOM 524 C C . ASP A 1 68 ? -12.610 -5.637 10.450 1.00 97.62 68 ASP A C 1
ATOM 526 O O . ASP A 1 68 ? -13.044 -4.480 10.430 1.00 97.62 68 ASP A O 1
ATOM 530 N N . THR A 1 69 ? -13.097 -6.574 11.259 1.00 97.56 69 THR A N 1
ATOM 531 C CA . THR A 1 69 ? -14.138 -6.320 12.252 1.00 97.56 69 THR A CA 1
ATOM 532 C C . THR A 1 69 ? -13.680 -6.776 13.623 1.00 97.56 69 THR A C 1
ATOM 534 O O . THR A 1 69 ? -13.273 -7.928 13.783 1.00 97.56 69 THR A O 1
ATOM 537 N N . PHE A 1 70 ? -13.822 -5.902 14.613 1.00 98.06 70 PHE A N 1
ATOM 538 C CA . PHE A 1 70 ? -13.539 -6.193 16.015 1.00 98.06 70 PHE A CA 1
ATOM 539 C C . PHE A 1 70 ? -14.747 -5.831 16.879 1.00 98.06 70 PHE A C 1
ATOM 541 O O . PHE A 1 70 ? -15.649 -5.112 16.445 1.00 98.06 70 PHE A O 1
ATOM 548 N N . THR A 1 71 ? -14.749 -6.305 18.119 1.00 97.94 71 THR A N 1
ATOM 549 C CA . THR A 1 71 ? -15.746 -5.937 19.127 1.00 97.94 71 THR A CA 1
ATOM 550 C C . THR A 1 71 ? -15.018 -5.335 20.319 1.00 97.94 71 THR A C 1
ATOM 552 O O . THR A 1 71 ? -14.055 -5.928 20.805 1.00 97.94 71 THR A O 1
ATOM 555 N N . GLY A 1 72 ? -15.448 -4.150 20.752 1.00 97.12 72 GLY A N 1
ATOM 556 C CA . GLY A 1 72 ? -14.946 -3.523 21.969 1.00 97.12 72 GLY A CA 1
ATOM 557 C C . GLY A 1 72 ? -15.331 -4.329 23.207 1.00 97.12 72 GLY A C 1
ATOM 558 O O . GLY A 1 72 ? -16.397 -4.941 23.247 1.00 97.12 72 GLY A O 1
ATOM 559 N N . ASP A 1 73 ? -14.457 -4.318 24.211 1.00 96.69 73 ASP A N 1
ATOM 560 C CA . ASP A 1 73 ? -14.645 -4.975 25.514 1.00 96.69 73 ASP A CA 1
ATOM 561 C C . ASP A 1 73 ? -14.778 -3.954 26.667 1.00 96.69 73 ASP A C 1
ATOM 563 O O . ASP A 1 73 ? -14.787 -4.315 27.844 1.00 96.69 73 ASP A O 1
ATOM 567 N N . GLY A 1 74 ? -14.830 -2.657 26.338 1.00 96.25 74 GLY A N 1
ATOM 568 C CA . GLY A 1 74 ? -14.874 -1.551 27.295 1.00 96.25 74 GLY A CA 1
ATOM 569 C C . GLY A 1 74 ? -13.529 -1.181 27.928 1.00 96.25 74 GLY A C 1
ATOM 570 O O . GLY A 1 74 ? -13.487 -0.257 28.739 1.00 96.25 74 GLY A O 1
ATOM 571 N N . THR A 1 75 ? -12.435 -1.869 27.591 1.00 97.31 75 THR A N 1
ATOM 572 C CA . THR A 1 75 ? -11.112 -1.688 28.221 1.00 97.31 75 THR A CA 1
ATOM 573 C C . THR A 1 75 ? -9.952 -1.567 27.233 1.00 97.31 75 THR A C 1
ATOM 575 O O . THR A 1 75 ? -8.985 -0.859 27.513 1.00 97.31 75 THR A O 1
ATOM 578 N N . SER A 1 76 ? -10.054 -2.201 26.069 1.00 97.25 76 SER A N 1
ATOM 579 C CA . SER A 1 76 ? -9.036 -2.229 25.027 1.00 97.25 76 SER A CA 1
ATOM 580 C C . SER A 1 76 ? -9.167 -1.024 24.091 1.00 97.25 76 SER A C 1
ATOM 582 O O . SER A 1 76 ? -10.248 -0.717 23.583 1.00 97.25 76 SER A O 1
ATOM 584 N N . SER A 1 77 ? -8.044 -0.350 23.836 1.00 97.56 77 SER A N 1
ATOM 585 C CA . SER A 1 77 ? -7.942 0.750 22.860 1.00 97.56 77 SER A CA 1
ATOM 586 C C . SER A 1 77 ? -7.166 0.374 21.602 1.00 97.56 77 SER A C 1
ATOM 588 O O . SER A 1 77 ? -7.245 1.096 20.612 1.00 97.56 77 SER A O 1
ATOM 590 N N . THR A 1 78 ? -6.417 -0.730 21.629 1.00 97.94 78 THR A N 1
ATOM 591 C CA . THR A 1 78 ? -5.549 -1.151 20.525 1.00 97.94 78 THR A CA 1
ATOM 592 C C . THR A 1 78 ? -6.042 -2.458 19.926 1.00 97.94 78 THR A C 1
ATOM 594 O O . THR A 1 78 ? -6.303 -3.419 20.648 1.00 97.94 78 THR A O 1
ATOM 597 N N . PHE A 1 79 ? -6.142 -2.483 18.600 1.00 97.81 79 PHE A N 1
ATOM 598 C CA . PHE A 1 79 ? -6.595 -3.618 17.808 1.00 97.81 79 PHE A CA 1
ATOM 599 C C . PHE A 1 79 ? -5.620 -3.838 16.650 1.00 97.81 79 PHE A C 1
ATOM 601 O O . PHE A 1 79 ? -5.317 -2.905 15.907 1.00 97.81 79 PHE A O 1
ATOM 608 N N . THR A 1 80 ? -5.129 -5.064 16.493 1.00 97.88 80 THR A N 1
ATOM 609 C CA . THR A 1 80 ? -4.185 -5.413 15.424 1.00 97.88 80 THR A CA 1
ATOM 610 C C . THR A 1 80 ? -4.943 -5.754 14.142 1.00 97.88 80 THR A C 1
ATOM 612 O O . THR A 1 80 ? -5.764 -6.673 14.119 1.00 97.88 80 THR A O 1
ATOM 615 N N . LEU A 1 81 ? -4.671 -5.002 13.079 1.00 96.62 81 LEU A N 1
ATOM 616 C CA . LEU A 1 81 ? -5.224 -5.170 11.739 1.00 96.62 81 LEU A CA 1
ATOM 617 C C . LEU A 1 81 ? -4.628 -6.398 11.036 1.00 96.62 81 LEU A C 1
ATOM 619 O O . LEU A 1 81 ? -3.492 -6.794 11.279 1.00 96.62 81 LEU A O 1
ATOM 623 N N . SER A 1 82 ? -5.378 -6.989 10.108 1.00 94.94 82 SER A N 1
ATOM 624 C CA . SER A 1 82 ? -4.942 -8.149 9.319 1.00 94.94 82 SER A CA 1
ATOM 625 C C . SER A 1 82 ? -3.946 -7.798 8.207 1.00 94.94 82 SER A C 1
ATOM 627 O O . SER A 1 82 ? -3.308 -8.688 7.638 1.00 94.94 82 SER A O 1
ATOM 629 N N . ALA A 1 83 ? -3.801 -6.509 7.896 1.00 90.56 83 ALA A N 1
ATOM 630 C CA . ALA A 1 83 ? -2.822 -5.979 6.960 1.00 90.56 83 ALA A CA 1
ATOM 631 C C . ALA A 1 83 ? -2.268 -4.645 7.466 1.00 90.56 83 ALA A C 1
ATOM 633 O O . ALA A 1 83 ? -3.002 -3.849 8.045 1.00 90.56 83 ALA A O 1
ATOM 634 N N . THR A 1 84 ? -0.990 -4.385 7.191 1.00 90.38 84 THR A N 1
ATOM 635 C CA . THR A 1 84 ? -0.295 -3.146 7.565 1.00 90.38 84 THR A CA 1
ATOM 636 C C . THR A 1 84 ? -0.613 -2.027 6.567 1.00 90.38 84 THR A C 1
ATOM 638 O O . THR A 1 84 ? -0.117 -2.072 5.437 1.00 90.38 84 THR A O 1
ATOM 641 N N . PRO A 1 85 ? -1.399 -1.000 6.936 1.00 89.31 85 PRO A N 1
ATOM 642 C CA . PRO A 1 85 ? -1.624 0.149 6.067 1.00 89.31 85 PRO A CA 1
ATOM 643 C C . PRO A 1 85 ? -0.363 1.014 6.016 1.00 89.31 85 PRO A C 1
ATOM 645 O O . PRO A 1 85 ? 0.348 1.141 7.012 1.00 89.31 85 PRO A O 1
ATOM 648 N N . THR A 1 86 ? -0.091 1.677 4.888 1.00 84.69 86 THR A N 1
ATOM 649 C CA . THR A 1 86 ? 1.092 2.559 4.806 1.00 84.69 86 THR A CA 1
ATOM 650 C C . THR A 1 86 ? 0.865 3.939 5.446 1.00 84.69 86 THR A C 1
ATOM 652 O O . THR A 1 86 ? 1.807 4.720 5.574 1.00 84.69 86 THR A O 1
ATOM 655 N N . GLY A 1 87 ? -0.362 4.233 5.901 1.00 85.31 87 GLY A N 1
ATOM 656 C CA . GLY A 1 87 ? -0.688 5.410 6.711 1.00 85.31 87 GLY A CA 1
ATOM 657 C C . GLY A 1 87 ? -2.160 5.475 7.145 1.00 85.31 87 GLY A C 1
ATOM 658 O O . GLY A 1 87 ? -3.018 4.805 6.571 1.00 85.31 87 GLY A O 1
ATOM 659 N N . THR A 1 88 ? -2.461 6.320 8.137 1.00 84.88 88 THR A N 1
ATOM 660 C CA . THR A 1 88 ? -3.809 6.512 8.721 1.00 84.88 88 THR A CA 1
ATOM 661 C C . THR A 1 88 ? -4.839 7.028 7.724 1.00 84.88 88 THR A C 1
ATOM 663 O O . THR A 1 88 ? -5.997 6.621 7.790 1.00 84.88 88 THR A O 1
ATOM 666 N N . GLY A 1 89 ? -4.417 7.832 6.744 1.00 85.38 89 GLY A N 1
ATOM 667 C CA . GLY A 1 89 ? -5.265 8.306 5.644 1.00 85.38 89 GLY A CA 1
ATOM 668 C C . GLY A 1 89 ? -5.595 7.257 4.570 1.00 85.38 89 GLY A C 1
ATOM 669 O O . GLY A 1 89 ? -6.232 7.591 3.576 1.00 85.38 89 GLY A O 1
ATOM 670 N N . GLN A 1 90 ? -5.141 6.009 4.724 1.00 88.38 90 GLN A N 1
ATOM 671 C CA . GLN A 1 90 ? -5.394 4.913 3.776 1.00 88.38 90 GLN A CA 1
ATOM 672 C C . GLN A 1 90 ? -6.388 3.873 4.297 1.00 88.38 90 GLN A C 1
ATOM 674 O O . GLN A 1 90 ? -6.571 2.824 3.670 1.00 88.38 90 GLN A O 1
ATOM 679 N N . ILE A 1 91 ? -7.011 4.158 5.440 1.00 93.06 91 ILE A N 1
ATOM 680 C CA . ILE A 1 91 ? -8.040 3.321 6.042 1.00 93.06 91 ILE A CA 1
ATOM 681 C C . ILE A 1 91 ? -9.262 4.165 6.390 1.00 93.06 91 ILE A C 1
ATOM 683 O O . ILE A 1 91 ? -9.146 5.363 6.634 1.00 93.06 91 ILE A O 1
ATOM 687 N N . LEU A 1 92 ? -10.432 3.532 6.426 1.00 95.31 92 LEU A N 1
ATOM 688 C CA . LEU A 1 92 ? -11.639 4.112 7.013 1.00 95.31 92 LEU A CA 1
ATOM 689 C C . LEU A 1 92 ? -12.024 3.300 8.237 1.00 95.31 92 LEU A C 1
ATOM 691 O O . LEU A 1 92 ? -12.125 2.078 8.152 1.00 95.31 92 LEU A O 1
ATOM 695 N N . VAL A 1 93 ? -12.261 3.981 9.354 1.00 97.31 93 VAL A N 1
ATOM 696 C CA . VAL A 1 93 ? -12.586 3.342 10.628 1.00 97.31 93 VAL A CA 1
ATOM 697 C C . VAL A 1 93 ? -13.957 3.802 11.103 1.00 97.31 93 VAL A C 1
ATOM 699 O O . VAL A 1 93 ? -14.269 4.993 11.090 1.00 97.31 93 VAL A O 1
ATOM 702 N N . PHE A 1 94 ? -14.769 2.847 11.545 1.00 98.00 94 PHE A N 1
ATOM 703 C CA . PHE A 1 94 ? -16.085 3.079 12.124 1.00 98.00 94 PHE A CA 1
ATOM 704 C C . PHE A 1 94 ? -16.193 2.382 13.478 1.00 98.00 94 PHE A C 1
ATOM 706 O O . PHE A 1 94 ? -15.734 1.251 13.612 1.00 98.00 94 PHE A O 1
ATOM 713 N N . ILE A 1 95 ? -16.851 3.024 14.444 1.00 97.81 95 ILE A N 1
ATOM 714 C CA . ILE A 1 95 ? -17.292 2.413 15.709 1.00 97.81 95 ILE A CA 1
ATOM 715 C C . ILE A 1 95 ? -18.814 2.521 15.750 1.00 97.81 95 ILE A C 1
ATOM 717 O O . ILE A 1 95 ? -19.346 3.622 15.613 1.00 97.81 95 ILE A O 1
ATOM 721 N N . GLY A 1 96 ? -19.525 1.397 15.845 1.00 95.44 96 GLY A N 1
ATOM 722 C CA . GLY A 1 96 ? -20.995 1.392 15.856 1.00 95.44 96 GLY A CA 1
ATOM 723 C C . GLY A 1 96 ? -21.623 2.005 14.592 1.00 95.44 96 GLY A C 1
ATOM 724 O O . GLY A 1 96 ? -22.736 2.523 14.623 1.00 95.44 96 GLY A O 1
ATOM 725 N N . GLY A 1 97 ? -20.885 2.017 13.474 1.00 94.06 97 GLY A N 1
ATOM 726 C CA . GLY A 1 97 ? -21.275 2.688 12.228 1.00 94.06 97 GLY A CA 1
ATOM 727 C C . GLY A 1 97 ? -20.947 4.187 12.156 1.00 94.06 97 GLY A C 1
ATOM 728 O O . GLY A 1 97 ? -21.177 4.805 11.118 1.00 94.06 97 GLY A O 1
ATOM 729 N N . VAL A 1 98 ? -20.375 4.781 13.208 1.00 96.44 98 VAL A N 1
ATOM 730 C CA . VAL A 1 98 ? -19.940 6.186 13.234 1.00 96.44 98 VAL A CA 1
ATOM 731 C C . VAL A 1 98 ? -18.487 6.301 12.783 1.00 96.44 98 VAL A C 1
ATOM 733 O O . VAL A 1 98 ? -17.599 5.679 13.369 1.00 96.44 98 VAL A O 1
ATOM 736 N N . HIS A 1 99 ? -18.247 7.123 11.760 1.00 96.81 99 HIS A N 1
ATOM 737 C CA . HIS A 1 99 ? -16.912 7.393 11.222 1.00 96.81 99 HIS A CA 1
ATOM 738 C C . HIS A 1 99 ? -15.986 8.026 12.270 1.00 96.81 99 HIS A C 1
ATOM 740 O O . HIS A 1 99 ? -16.369 8.982 12.943 1.00 96.81 99 HIS A O 1
ATOM 746 N N . GLN A 1 100 ? -14.755 7.526 12.342 1.00 97.12 100 GLN A N 1
ATOM 747 C CA . GLN A 1 100 ? -13.685 8.044 13.186 1.00 97.12 100 GLN A CA 1
ATOM 748 C C . GLN A 1 100 ? -12.667 8.792 12.321 1.00 97.12 100 GLN A C 1
ATOM 750 O O . GLN A 1 100 ? -12.218 8.281 11.301 1.00 97.12 100 GLN A O 1
ATOM 755 N N . GLU A 1 101 ? -12.300 10.010 12.715 1.00 95.62 101 GLU A N 1
ATOM 756 C CA . GLU A 1 101 ? -11.303 10.816 11.991 1.00 95.62 101 GLU A CA 1
ATOM 757 C C . GLU A 1 101 ? -9.865 10.376 12.316 1.00 95.62 101 GLU A C 1
ATOM 759 O O . GLU A 1 101 ? -9.492 10.271 13.488 1.00 95.62 101 GLU A O 1
ATOM 764 N N . SER A 1 102 ? -9.059 10.155 11.273 1.00 94.38 102 SER A N 1
ATOM 765 C CA . SER A 1 102 ? -7.639 9.793 11.367 1.00 94.38 102 SER A CA 1
ATOM 766 C C . SER A 1 102 ? -6.819 10.842 12.110 1.00 94.38 102 SER A C 1
ATOM 768 O O . SER A 1 102 ? -7.054 12.038 11.946 1.00 94.38 102 SER A O 1
ATOM 770 N N . ASP A 1 103 ? -5.845 10.397 12.903 1.00 92.88 103 ASP A N 1
ATOM 771 C CA . ASP A 1 103 ? -4.937 11.213 13.729 1.00 92.88 103 ASP A CA 1
ATOM 772 C C . ASP A 1 103 ? -5.638 12.087 14.790 1.00 92.88 103 ASP A C 1
ATOM 774 O O . ASP A 1 103 ? -4.977 12.741 15.596 1.00 92.88 103 ASP A O 1
ATOM 778 N N . THR A 1 104 ? -6.974 12.069 14.824 1.00 95.12 104 THR A N 1
ATOM 779 C CA . THR A 1 104 ? -7.807 12.779 15.799 1.00 95.12 104 THR A CA 1
ATOM 780 C C . THR A 1 104 ? -8.460 11.811 16.773 1.00 95.12 104 THR A C 1
ATOM 782 O O . THR A 1 104 ? -8.387 12.043 17.973 1.00 95.12 104 THR A O 1
ATOM 785 N N . HIS A 1 105 ? -9.075 10.729 16.287 1.00 96.50 105 HIS A N 1
ATOM 786 C CA . HIS A 1 105 ? -9.748 9.717 17.117 1.00 96.50 105 HIS A CA 1
ATOM 787 C C . HIS A 1 105 ? -8.966 8.404 17.215 1.00 96.50 105 HIS A C 1
ATOM 789 O O . HIS A 1 105 ? -9.162 7.635 18.157 1.00 96.50 105 HIS A O 1
ATOM 795 N N . TYR A 1 106 ? -8.092 8.148 16.242 1.00 96.94 106 TYR A N 1
ATOM 796 C CA . TYR A 1 106 ? -7.209 6.993 16.229 1.00 96.94 106 TYR A CA 1
ATOM 797 C C . TYR A 1 106 ? -5.862 7.327 15.594 1.00 96.94 106 TYR A C 1
ATOM 799 O O . TYR A 1 106 ? -5.736 8.256 14.797 1.00 96.94 106 TYR A O 1
ATOM 807 N N . THR A 1 107 ? -4.869 6.505 15.903 1.00 96.44 107 THR A N 1
ATOM 808 C CA . THR A 1 107 ? -3.540 6.495 15.287 1.00 96.44 107 THR A CA 1
ATOM 809 C C . THR A 1 107 ? -3.217 5.091 14.774 1.00 96.44 107 THR A C 1
ATOM 811 O O . THR A 1 107 ? -3.864 4.116 15.164 1.00 96.44 107 THR A O 1
ATOM 814 N N . LEU A 1 108 ? -2.228 4.987 13.883 1.00 95.12 108 LEU A N 1
ATOM 815 C CA . LEU A 1 108 ? -1.666 3.711 13.438 1.00 95.12 108 LEU A CA 1
ATOM 816 C C . LEU A 1 108 ? -0.170 3.667 13.710 1.00 95.12 108 LEU A C 1
ATOM 818 O O . LEU A 1 108 ? 0.553 4.625 13.429 1.00 95.12 108 LEU A O 1
ATOM 822 N N . SER A 1 109 ? 0.296 2.511 14.162 1.00 94.19 109 SER A N 1
ATOM 823 C CA . SER A 1 109 ? 1.710 2.155 14.169 1.00 94.19 109 SER A CA 1
ATOM 824 C C . SER A 1 109 ? 1.844 0.727 13.663 1.00 94.19 109 SER A C 1
ATOM 826 O O . SER A 1 109 ? 1.380 -0.195 14.321 1.00 94.19 109 SER A O 1
ATOM 828 N N . SER A 1 110 ? 2.480 0.533 12.504 1.00 92.12 110 SER A N 1
ATOM 829 C CA . SER A 1 110 ? 2.412 -0.750 11.790 1.00 92.12 110 SER A CA 1
ATOM 830 C C . SER A 1 110 ? 0.941 -1.123 11.524 1.00 92.12 110 SER A C 1
ATOM 832 O O . SER A 1 110 ? 0.210 -0.369 10.886 1.00 92.12 110 SER A O 1
ATOM 834 N N . ASP A 1 111 ? 0.523 -2.282 12.000 1.00 94.56 111 ASP A N 1
ATOM 835 C CA . ASP A 1 111 ? -0.797 -2.882 11.945 1.00 94.56 111 ASP A CA 1
ATOM 836 C C . ASP A 1 111 ? -1.617 -2.611 13.214 1.00 94.56 111 ASP A C 1
ATOM 838 O O . ASP A 1 111 ? -2.781 -2.986 13.268 1.00 94.56 111 ASP A O 1
ATOM 842 N N . ASP A 1 112 ? -1.074 -1.910 14.210 1.00 96.94 112 ASP A N 1
ATOM 843 C CA . ASP A 1 112 ? -1.822 -1.571 15.418 1.00 96.94 112 ASP A CA 1
ATOM 844 C C . ASP A 1 112 ? -2.655 -0.301 15.214 1.00 96.94 112 ASP A C 1
ATOM 846 O O . ASP A 1 112 ? -2.130 0.817 15.149 1.00 96.94 112 ASP A O 1
ATOM 850 N N . LEU A 1 113 ? -3.976 -0.479 15.163 1.00 97.19 113 LEU A N 1
ATOM 851 C CA . LEU A 1 113 ? -4.977 0.581 15.232 1.00 97.19 113 LEU A CA 1
ATOM 852 C C . LEU A 1 113 ? -5.238 0.930 16.695 1.00 97.19 113 LEU A C 1
ATOM 854 O O . LEU A 1 113 ? -5.760 0.110 17.446 1.00 97.19 113 LEU A O 1
ATOM 858 N N . THR A 1 114 ? -4.892 2.152 17.099 1.00 97.75 114 THR A N 1
ATOM 859 C CA . THR A 1 114 ? -5.039 2.609 18.488 1.00 97.75 114 THR A CA 1
ATOM 860 C C . THR A 1 114 ? -5.987 3.794 18.575 1.00 97.75 114 THR A C 1
ATOM 862 O O . THR A 1 114 ? -5.699 4.856 18.027 1.00 97.75 114 THR A O 1
ATOM 865 N N . PHE A 1 115 ? -7.097 3.621 19.286 1.00 98.00 115 PHE A N 1
ATOM 866 C CA . PHE A 1 115 ? -8.040 4.683 19.629 1.00 98.00 115 PHE A CA 1
ATOM 867 C C . PHE A 1 115 ? -7.561 5.488 20.840 1.00 98.00 115 PHE A C 1
ATOM 869 O O . PHE A 1 115 ? -6.793 4.996 21.667 1.00 98.00 115 PHE A O 1
ATOM 876 N N . ASN A 1 116 ? -8.045 6.722 20.972 1.00 96.69 116 ASN A N 1
ATOM 877 C CA . ASN A 1 116 ? -7.680 7.586 22.101 1.00 96.69 116 ASN A CA 1
ATOM 878 C C . ASN A 1 116 ? -8.280 7.132 23.440 1.00 96.69 116 ASN A C 1
ATOM 880 O O . ASN A 1 116 ? -7.759 7.480 24.498 1.00 96.69 116 ASN A O 1
ATOM 884 N N . GLU A 1 117 ? -9.382 6.385 23.390 1.00 95.12 117 GLU A N 1
ATOM 885 C CA . GLU A 1 117 ? -10.101 5.861 24.549 1.00 95.12 117 GLU A CA 1
ATOM 886 C C . GLU A 1 117 ? -10.490 4.394 24.301 1.00 95.12 117 GLU A C 1
ATOM 888 O O . GLU A 1 117 ? -10.533 3.956 23.145 1.00 95.12 117 GLU A O 1
ATOM 893 N N . PRO A 1 118 ? -10.731 3.593 25.354 1.00 97.19 118 PRO A N 1
ATOM 894 C CA . PRO A 1 118 ? -11.250 2.238 25.202 1.00 97.19 118 PRO A CA 1
ATOM 895 C C . PRO A 1 118 ? -12.553 2.210 24.411 1.00 97.19 118 PRO A C 1
ATOM 897 O O . PRO A 1 118 ? -13.452 3.019 24.651 1.00 97.19 118 PRO A O 1
ATOM 900 N N . VAL A 1 119 ? -12.677 1.253 23.492 1.00 97.12 119 VAL A N 1
ATOM 901 C CA . VAL A 1 119 ? -13.923 1.094 22.738 1.00 97.12 119 VAL A CA 1
ATOM 902 C C . VAL A 1 119 ? -14.972 0.452 23.655 1.00 97.12 119 VAL A C 1
ATOM 904 O O . VAL A 1 119 ? -14.672 -0.589 24.248 1.00 97.12 119 VAL A O 1
ATOM 907 N N . PRO A 1 120 ? -16.180 1.039 23.798 1.00 96.81 120 PRO A N 1
ATOM 908 C CA . PRO A 1 120 ? -17.217 0.516 24.685 1.00 96.81 120 PRO A CA 1
ATOM 909 C C . PRO A 1 120 ? -17.560 -0.954 24.420 1.00 96.81 120 PRO A C 1
ATOM 911 O O . PRO A 1 120 ? -17.487 -1.429 23.286 1.00 96.81 120 PRO A O 1
ATOM 914 N N . ASP A 1 121 ? -17.957 -1.662 25.478 1.00 97.38 121 ASP A N 1
ATOM 915 C CA . ASP A 1 121 ? -18.319 -3.078 25.396 1.00 97.38 121 ASP A CA 1
ATOM 916 C C . ASP A 1 121 ? -19.482 -3.300 24.417 1.00 97.38 121 ASP A C 1
ATOM 918 O O . ASP A 1 121 ? -20.508 -2.616 24.475 1.00 97.38 121 ASP A O 1
ATOM 922 N N . GLY A 1 122 ? -19.302 -4.247 23.498 1.00 95.69 122 GLY A N 1
ATOM 923 C CA . GLY A 1 122 ? -20.291 -4.608 22.483 1.00 95.69 122 GLY A CA 1
ATOM 924 C C . GLY A 1 122 ? -20.330 -3.707 21.244 1.00 95.69 122 GLY A C 1
ATOM 925 O O . GLY A 1 122 ? -21.004 -4.062 20.274 1.00 95.69 122 GLY A O 1
ATOM 926 N N . GLU A 1 123 ? -19.595 -2.590 21.214 1.00 97.81 123 GLU A N 1
ATOM 927 C CA . GLU A 1 123 ? -19.498 -1.764 20.008 1.00 97.81 123 GLU A CA 1
ATOM 928 C C . GLU A 1 123 ? -18.651 -2.453 18.935 1.00 97.81 123 GLU A C 1
ATOM 930 O O . GLU A 1 123 ? -17.582 -3.009 19.200 1.00 97.81 123 GLU A O 1
ATOM 935 N N . THR A 1 124 ? -19.133 -2.422 17.691 1.00 98.00 124 THR A N 1
ATOM 936 C CA . THR A 1 124 ? -18.415 -3.023 16.55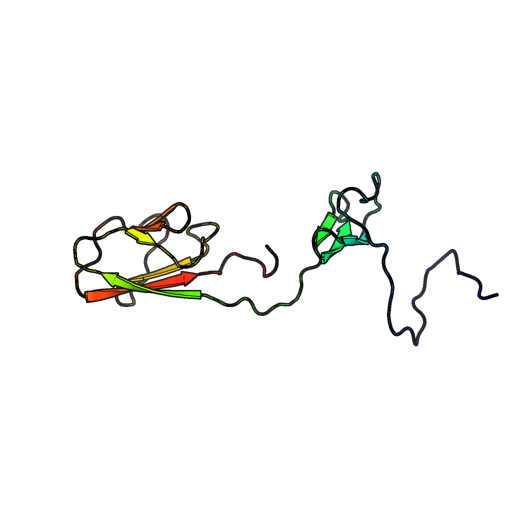9 1.00 98.00 124 THR A CA 1
ATOM 937 C C . THR A 1 124 ? -17.469 -2.009 15.942 1.00 98.00 124 THR A C 1
ATOM 939 O O . THR A 1 124 ? -17.897 -0.937 15.512 1.00 98.00 124 THR A O 1
ATOM 942 N N . ILE A 1 125 ? -16.199 -2.379 15.832 1.00 98.50 125 ILE A N 1
ATOM 943 C CA . ILE A 1 125 ? -15.194 -1.635 15.079 1.00 98.50 125 ILE A CA 1
ATOM 944 C C . ILE A 1 125 ? -15.137 -2.232 13.678 1.00 98.50 125 ILE A C 1
ATOM 946 O O . ILE A 1 125 ? -15.006 -3.444 13.532 1.00 98.50 125 ILE A O 1
ATOM 950 N N . THR A 1 126 ? -15.231 -1.400 12.648 1.00 98.06 126 THR A N 1
ATOM 951 C CA . THR A 1 126 ? -15.018 -1.802 11.251 1.00 98.06 126 THR A CA 1
ATOM 952 C C . THR A 1 126 ? -13.888 -0.973 10.668 1.00 98.06 126 THR A C 1
ATOM 954 O O . THR A 1 126 ? -13.998 0.252 10.624 1.00 98.06 126 THR A O 1
ATOM 957 N N . ALA A 1 127 ? -12.826 -1.628 10.207 1.00 96.88 127 ALA A N 1
ATOM 958 C CA . ALA A 1 127 ? -11.709 -0.994 9.520 1.00 96.88 127 ALA A CA 1
ATOM 959 C C . ALA A 1 127 ? -11.663 -1.472 8.064 1.00 96.88 127 ALA A C 1
ATOM 961 O O . ALA A 1 127 ? -11.508 -2.660 7.790 1.00 96.88 127 ALA A O 1
ATOM 962 N N . ILE A 1 128 ? -11.813 -0.540 7.125 1.00 95.12 128 ILE A N 1
ATOM 963 C CA . ILE A 1 128 ? -11.684 -0.790 5.688 1.00 95.12 128 ILE A CA 1
ATOM 964 C C . ILE A 1 128 ? -10.268 -0.396 5.279 1.00 95.12 128 ILE A C 1
A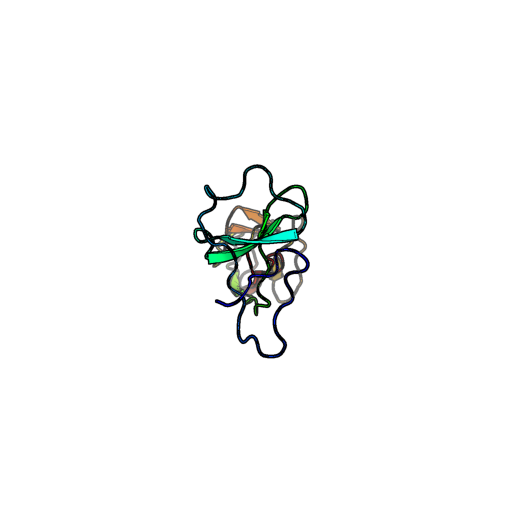TOM 966 O O . ILE A 1 128 ? -9.888 0.768 5.412 1.00 95.12 128 ILE A O 1
ATOM 970 N N . LEU A 1 129 ? -9.502 -1.361 4.782 1.00 92.81 129 LEU A N 1
ATOM 971 C CA . LEU A 1 129 ? -8.087 -1.229 4.451 1.00 92.81 129 LEU A CA 1
ATOM 972 C C . LEU A 1 129 ? -7.865 -1.223 2.933 1.00 92.81 129 LEU A C 1
ATOM 974 O O . LEU A 1 129 ? -8.659 -1.776 2.170 1.00 92.81 129 LEU A O 1
ATOM 978 N N . GLY A 1 130 ? -6.734 -0.654 2.503 1.00 85.06 130 GLY A N 1
ATOM 979 C CA . GLY A 1 130 ? -6.271 -0.718 1.111 1.00 85.06 130 GLY A CA 1
ATOM 980 C C . GLY A 1 130 ? -6.674 0.470 0.232 1.00 85.06 130 GLY A C 1
ATOM 981 O O . GLY A 1 130 ? -6.683 0.329 -0.989 1.00 85.06 130 GLY A O 1
ATOM 982 N N . LEU A 1 131 ? -6.990 1.636 0.817 1.00 83.75 131 LEU A N 1
ATOM 983 C CA . LEU A 1 131 ? -7.461 2.821 0.076 1.00 83.75 131 LEU A CA 1
ATOM 984 C C . LEU A 1 131 ? -6.342 3.686 -0.529 1.00 83.75 131 LEU A C 1
ATOM 986 O O . LEU A 1 131 ? -6.628 4.556 -1.347 1.00 83.75 131 LEU A O 1
ATOM 990 N N . GLY A 1 132 ? -5.084 3.486 -0.127 1.00 68.94 132 GLY A N 1
ATOM 991 C CA . GLY A 1 132 ? -3.951 4.306 -0.584 1.00 68.94 132 GLY A CA 1
ATOM 992 C C . GLY A 1 132 ? -2.892 3.571 -1.395 1.00 68.94 132 GLY A C 1
ATOM 993 O O . GLY A 1 132 ? -1.930 4.192 -1.847 1.00 68.94 132 GLY A O 1
ATOM 994 N N . ASP A 1 133 ? -3.074 2.275 -1.617 1.00 62.22 133 ASP A N 1
ATOM 995 C CA . ASP A 1 133 ? -2.214 1.530 -2.518 1.00 62.22 133 ASP A CA 1
ATOM 996 C C . ASP A 1 133 ? -2.715 1.733 -3.945 1.00 62.22 133 ASP A C 1
ATOM 998 O O . ASP A 1 133 ? -3.832 1.342 -4.292 1.00 62.22 133 ASP A O 1
ATOM 1002 N N . THR A 1 134 ? -1.866 2.267 -4.823 1.00 57.31 134 THR A N 1
ATOM 1003 C CA . THR A 1 134 ? -2.006 1.890 -6.233 1.00 57.31 134 THR A CA 1
ATOM 1004 C C . THR A 1 134 ? -1.904 0.361 -6.298 1.00 57.31 134 THR A C 1
ATOM 1006 O O . THR A 1 134 ? -1.127 -0.181 -5.513 1.00 57.31 134 THR A O 1
ATOM 1009 N N . PRO A 1 135 ? -2.608 -0.348 -7.199 1.00 53.91 135 PRO A N 1
ATOM 1010 C CA . PRO A 1 135 ? -2.616 -1.820 -7.274 1.00 53.91 135 PRO A CA 1
ATOM 1011 C C . PRO A 1 135 ? -1.241 -2.525 -7.332 1.00 53.91 135 PRO A C 1
ATOM 1013 O O . PRO A 1 135 ? -1.185 -3.751 -7.338 1.00 53.91 135 PRO A O 1
ATOM 1016 N N . ASP A 1 136 ? -0.144 -1.767 -7.366 1.00 54.09 136 ASP A N 1
ATOM 1017 C CA . ASP A 1 136 ? 1.214 -2.191 -7.659 1.00 54.09 136 ASP A CA 1
ATOM 1018 C C . ASP A 1 136 ? 2.282 -1.611 -6.701 1.00 54.09 136 ASP A C 1
ATOM 1020 O O . ASP A 1 136 ? 3.366 -1.244 -7.165 1.00 54.09 136 ASP A O 1
ATOM 1024 N N . SER A 1 137 ? 2.008 -1.495 -5.394 1.00 51.19 137 SER A N 1
ATOM 1025 C CA . SER A 1 137 ? 3.095 -1.393 -4.398 1.00 51.19 137 SER A CA 1
ATOM 1026 C C . SER A 1 137 ? 3.812 -2.730 -4.192 1.00 51.19 137 SER A C 1
ATOM 1028 O O . SER A 1 137 ? 3.145 -3.790 -4.214 1.00 51.19 137 SER A O 1
#

Sequence (137 aa):
MAGRFLKEPKIEKNAKSVTVPAGNTAKRPGSPTFGTFRFNTDVGRLEYYNGTQFKQVALDGEKTLTIDTFTGDGTSSTFTLSATPTGTGQILVFIGGVHQESDTHYTLSSDDLTFNEPVPDGETITAILGLGDTPDS

Nearest PDB structures (foldseek):
  8es4-assembly1_F  TM=7.316E-01  e=1.926E-03  Shigella phage Buco
  9ilp-assembly1_a  TM=6.734E-01  e=1.363E-02  Escherichia phage T5
  7rfo-assembly1_C  TM=5.899E-01  e=6.589E-03  Kuttervirus CBA120
  5w6f-assembly1_C  TM=8.056E-01  e=2.640E-01  Kuttervirus CBA120
  7l2z-assembly1_E  TM=3.887E-01  e=4.323E+00  Escherichia coli K-12

Radius of gyration: 23.74 Å; Cα contacts (8 Å, |Δi|>4): 227; chains: 1; bounding box: 44×25×74 Å